Protein AF-A0A1Z1XB37-F1 (afdb_monomer)

Solvent-accessible surface area (backbone atoms only — not comparable to full-atom values): 2772 Å² total; per-residue (Å²): 82,83,70,48,74,53,76,44,87,39,78,63,43,80,43,84,38,85,48,78,93,85,38,75,45,78,45,73,49,80,44,65,45,80,49,78,42,74,40,88,80,131

Nearest PDB structures (foldseek):
  8fn2-assembly1_U  TM=9.442E-01  e=3.017E-03  Borreliella burgdorferi B31
  3gw6-assembly2_C  TM=4.864E-01  e=9.546E-01  Escherichia phage K1F
  3gw6-assembly1_A  TM=4.518E-01  e=1.170E+00  Escherichia phage K1F
  3gw6-assembly2_D  TM=3.925E-01  e=8.921E-01  Escherichia phage K1F
  3gw6-assembly1_B  TM=3.356E-01  e=1.021E+00  Escherichia phage K1F

Structure (mmCIF, N/CA/C/O backbone):
data_AF-A0A1Z1XB37-F1
#
_entry.id   AF-A0A1Z1XB37-F1
#
loop_
_atom_site.group_PDB
_atom_site.id
_atom_site.type_symbol
_atom_site.label_atom_id
_atom_site.label_alt_id
_atom_site.label_comp_id
_atom_site.label_asym_id
_atom_site.label_entity_id
_atom_site.label_seq_id
_atom_site.pdbx_PDB_ins_code
_atom_site.Cartn_x
_atom_site.Cartn_y
_atom_site.Cartn_z
_atom_site.occupancy
_atom_site.B_iso_or_equiv
_atom_site.auth_seq_id
_atom_site.auth_comp_id
_atom_site.auth_asym_id
_atom_site.auth_atom_id
_atom_site.pdbx_PDB_model_num
ATOM 1 N N . MET A 1 1 ? -15.645 9.982 18.688 1.00 83.38 1 MET A N 1
ATOM 2 C CA . MET A 1 1 ? -14.247 10.454 18.820 1.00 83.38 1 MET A CA 1
ATOM 3 C C . MET A 1 1 ? -13.354 9.537 17.994 1.00 83.38 1 MET A C 1
ATOM 5 O O . MET A 1 1 ? -13.602 8.339 17.996 1.00 83.38 1 MET A O 1
ATOM 9 N N . ILE A 1 2 ? -12.374 10.051 17.247 1.00 85.25 2 ILE A N 1
ATOM 10 C CA . ILE A 1 2 ? -11.429 9.179 16.522 1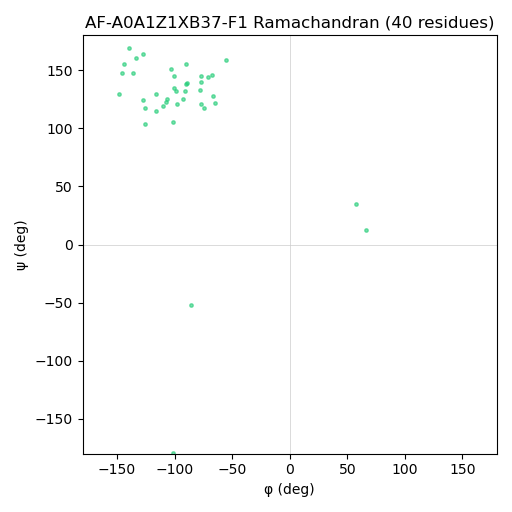.00 85.25 2 ILE A CA 1
ATOM 11 C C . ILE A 1 2 ? -10.429 8.653 17.549 1.00 85.25 2 ILE A C 1
ATOM 13 O O . ILE A 1 2 ? -9.789 9.449 18.230 1.00 85.25 2 ILE A O 1
ATOM 17 N N . LYS A 1 3 ? -10.357 7.330 17.700 1.00 92.06 3 LYS A N 1
ATOM 18 C CA . LYS A 1 3 ? -9.468 6.674 18.660 1.00 92.06 3 LYS A CA 1
ATOM 19 C C . LYS A 1 3 ? -8.085 6.479 18.045 1.00 92.06 3 LYS A C 1
ATOM 21 O O . LYS A 1 3 ? -7.099 6.909 18.624 1.00 92.06 3 LYS A O 1
ATOM 26 N N . GLU A 1 4 ? -8.035 5.885 16.856 1.00 92.88 4 GLU A N 1
ATOM 27 C CA . GLU A 1 4 ? -6.802 5.613 16.113 1.00 92.88 4 GLU A CA 1
ATOM 28 C C . GLU A 1 4 ? -7.068 5.741 14.611 1.00 92.88 4 GLU A C 1
ATOM 30 O O . GLU A 1 4 ? -8.166 5.444 14.134 1.00 92.88 4 GLU A O 1
ATOM 35 N N . ALA A 1 5 ? -6.064 6.179 13.857 1.00 94.31 5 ALA A N 1
ATOM 36 C CA . ALA A 1 5 ? -6.096 6.188 12.402 1.00 94.31 5 ALA A CA 1
ATOM 37 C C . ALA A 1 5 ? -4.678 5.981 11.867 1.00 94.31 5 ALA A C 1
ATOM 39 O O . ALA A 1 5 ? -3.754 6.677 12.289 1.00 94.31 5 ALA A O 1
ATOM 40 N N . TYR A 1 6 ? -4.507 5.04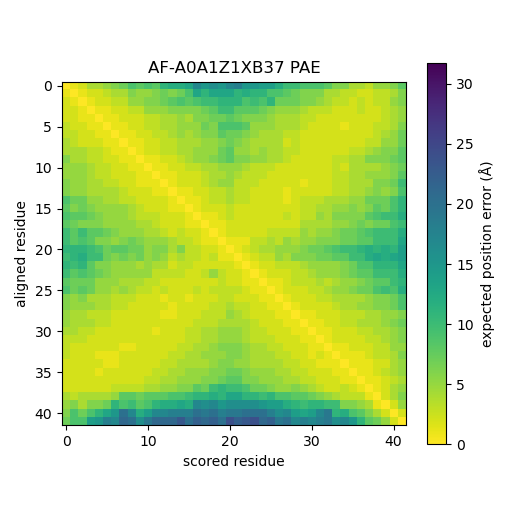0 10.943 1.00 95.94 6 TYR A N 1
ATOM 41 C CA . TYR A 1 6 ? -3.217 4.755 10.317 1.00 95.94 6 TYR A CA 1
ATOM 42 C C . TYR A 1 6 ? -3.381 4.379 8.842 1.00 95.94 6 TYR A C 1
ATOM 44 O O . TYR A 1 6 ? -4.453 3.964 8.391 1.00 95.94 6 TYR A O 1
ATOM 52 N N . ALA A 1 7 ? -2.306 4.596 8.084 1.00 95.94 7 ALA A N 1
ATOM 53 C CA . ALA A 1 7 ? -2.227 4.336 6.655 1.00 95.94 7 ALA A CA 1
ATOM 54 C C . ALA A 1 7 ? -1.032 3.422 6.377 1.00 95.94 7 ALA A C 1
ATOM 56 O O . ALA A 1 7 ? 0.116 3.870 6.385 1.00 95.94 7 ALA A O 1
ATOM 57 N N . ASP A 1 8 ? -1.322 2.152 6.124 1.00 96.56 8 ASP A N 1
ATOM 58 C CA . ASP A 1 8 ? -0.317 1.128 5.871 1.00 96.56 8 ASP A CA 1
ATOM 59 C C . ASP A 1 8 ? 0.003 1.016 4.383 1.00 96.56 8 ASP A C 1
ATOM 61 O O . ASP A 1 8 ? -0.803 1.348 3.503 1.00 96.56 8 ASP A O 1
ATOM 65 N N . GLU A 1 9 ? 1.201 0.519 4.089 1.00 94.94 9 GLU A N 1
ATOM 66 C CA . GLU A 1 9 ? 1.621 0.275 2.719 1.00 94.94 9 GLU A CA 1
ATOM 67 C C . GLU A 1 9 ? 0.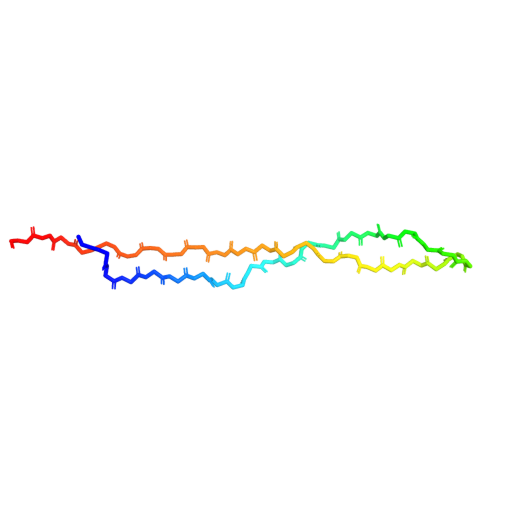797 -0.853 2.080 1.00 94.94 9 GLU A C 1
ATOM 69 O O . GLU A 1 9 ? 0.675 -1.954 2.614 1.00 94.94 9 GLU A O 1
ATOM 74 N N . GLY A 1 10 ? 0.237 -0.570 0.903 1.00 93.44 10 GLY A N 1
ATOM 75 C CA . GLY A 1 10 ? -0.471 -1.538 0.077 1.00 93.44 10 GLY A CA 1
ATOM 76 C C . GLY A 1 10 ? 0.376 -2.053 -1.095 1.00 93.44 10 GLY A C 1
ATOM 77 O O . GLY A 1 10 ? 1.526 -1.649 -1.300 1.00 93.44 10 GLY A O 1
ATOM 78 N N . PRO A 1 11 ? -0.186 -2.948 -1.923 1.00 95.75 11 PRO A N 1
ATOM 79 C CA . PRO A 1 11 ? 0.537 -3.552 -3.034 1.00 95.75 11 PRO A CA 1
ATOM 80 C C . PRO A 1 11 ? 0.924 -2.526 -4.109 1.00 95.75 11 PRO A C 1
ATOM 82 O O . PRO A 1 11 ? 0.088 -1.903 -4.759 1.00 95.75 11 PRO A O 1
ATOM 85 N N . ARG A 1 12 ? 2.223 -2.411 -4.398 1.00 96.06 12 ARG A N 1
ATOM 86 C CA . ARG A 1 12 ? 2.708 -1.521 -5.463 1.00 96.06 12 ARG A CA 1
ATOM 87 C C . ARG A 1 12 ? 2.424 -2.096 -6.851 1.00 96.06 12 ARG A C 1
ATOM 89 O O . ARG A 1 12 ? 3.008 -3.105 -7.257 1.00 96.06 12 ARG A O 1
ATOM 96 N N . LEU A 1 13 ? 1.616 -1.396 -7.644 1.00 95.19 13 LEU A N 1
ATOM 97 C CA . LEU A 1 13 ? 1.319 -1.799 -9.020 1.00 95.19 13 LEU A CA 1
ATOM 98 C C . LEU A 1 13 ? 2.485 -1.448 -9.953 1.00 95.19 13 LEU A C 1
ATOM 100 O O . LEU A 1 13 ? 2.994 -0.326 -9.949 1.00 95.19 13 LEU A O 1
ATOM 104 N N . LYS A 1 14 ? 2.900 -2.395 -10.801 1.00 94.06 14 LYS A N 1
ATOM 105 C CA . LYS A 1 14 ? 3.999 -2.203 -11.763 1.00 94.06 14 LYS A CA 1
ATOM 106 C C . LYS A 1 14 ? 3.473 -1.668 -13.101 1.00 94.06 14 LYS A C 1
ATOM 1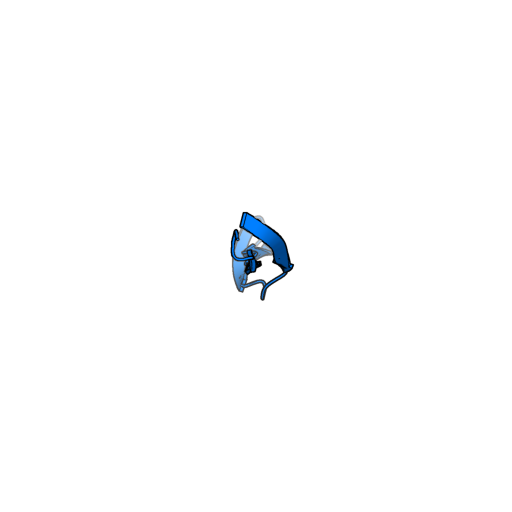08 O O . LYS A 1 14 ? 2.449 -2.133 -13.603 1.00 94.06 14 LYS A O 1
ATOM 113 N N . ARG A 1 15 ? 4.181 -0.707 -13.700 1.00 95.31 15 ARG A N 1
ATOM 114 C CA . ARG A 1 15 ? 3.965 -0.208 -15.070 1.00 95.31 15 ARG A CA 1
ATOM 115 C C . ARG A 1 15 ? 5.301 -0.051 -15.789 1.00 95.31 15 ARG A C 1
ATOM 117 O O . ARG A 1 15 ? 6.313 0.262 -15.163 1.00 95.31 15 ARG A O 1
ATOM 124 N N . PHE A 1 16 ? 5.298 -0.258 -17.098 1.00 94.50 16 PHE A N 1
ATOM 125 C CA . PHE A 1 16 ? 6.468 -0.056 -17.944 1.00 94.50 16 PHE A CA 1
ATOM 126 C C . PHE A 1 16 ? 6.514 1.388 -18.454 1.00 94.50 16 PHE A C 1
ATOM 128 O O . PHE A 1 16 ? 5.483 1.946 -18.824 1.00 94.50 16 PHE A O 1
ATOM 135 N N . ARG A 1 17 ? 7.702 1.996 -18.473 1.00 94.31 17 ARG A N 1
ATOM 136 C CA . ARG A 1 17 ? 7.949 3.320 -19.049 1.00 94.31 17 ARG A CA 1
ATOM 137 C C . ARG A 1 17 ? 9.079 3.231 -20.074 1.00 94.31 17 ARG A C 1
ATOM 139 O O . ARG A 1 17 ? 10.210 2.942 -19.668 1.00 94.31 17 ARG A O 1
ATOM 146 N N . PRO A 1 18 ? 8.814 3.530 -21.356 1.00 94.56 18 PRO A N 1
ATOM 147 C CA . PRO A 1 18 ? 9.863 3.585 -22.364 1.00 94.56 18 PRO A CA 1
ATOM 148 C C . PRO A 1 18 ? 10.812 4.761 -22.100 1.00 94.56 18 PRO A C 1
ATOM 150 O O . PRO A 1 18 ? 10.406 5.815 -21.597 1.00 94.56 18 PRO A O 1
ATOM 153 N N . ARG A 1 19 ? 12.093 4.572 -22.421 1.00 94.06 19 ARG A N 1
ATOM 154 C CA . ARG A 1 19 ? 13.173 5.564 -22.336 1.00 94.06 19 ARG A CA 1
ATOM 155 C C . ARG A 1 19 ? 14.091 5.449 -23.559 1.00 94.06 19 ARG A C 1
ATOM 157 O O . ARG A 1 19 ? 13.992 4.508 -24.342 1.00 94.06 19 ARG A O 1
ATOM 164 N N . ALA A 1 20 ? 14.980 6.432 -23.717 1.00 95.19 20 ALA A N 1
ATOM 165 C CA . ALA A 1 20 ? 15.968 6.468 -24.795 1.00 95.19 20 ALA A CA 1
ATOM 166 C C . ALA A 1 20 ? 16.842 5.198 -24.837 1.00 95.19 20 ALA A C 1
ATOM 168 O O . ALA A 1 20 ? 16.984 4.501 -23.830 1.00 95.19 20 ALA A O 1
ATOM 169 N N . GLN A 1 21 ? 17.449 4.929 -25.999 1.00 95.06 21 GLN A N 1
ATOM 170 C CA . GLN A 1 21 ? 18.299 3.752 -26.251 1.00 95.06 21 GLN A CA 1
ATOM 171 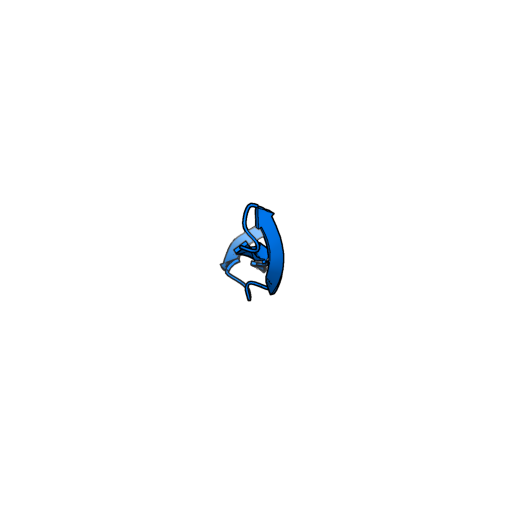C C . GLN A 1 21 ? 17.586 2.406 -26.001 1.00 95.06 21 GLN A C 1
ATOM 173 O O . GLN A 1 21 ? 18.193 1.471 -25.488 1.00 95.06 21 GLN A O 1
ATOM 178 N N . GLY A 1 22 ? 16.280 2.315 -26.286 1.00 93.94 22 GLY A N 1
ATOM 179 C CA . GLY A 1 22 ? 15.501 1.083 -26.087 1.00 93.94 22 GLY A CA 1
ATOM 180 C C . GLY A 1 22 ? 15.344 0.658 -24.621 1.00 93.94 22 GLY A C 1
ATOM 181 O O . GLY A 1 22 ? 14.927 -0.463 -24.339 1.00 93.94 22 GLY A O 1
ATOM 182 N N . ARG A 1 23 ? 15.682 1.531 -23.664 1.00 93.75 23 ARG A N 1
ATOM 183 C CA . ARG A 1 23 ? 15.627 1.198 -22.240 1.00 93.75 23 ARG A CA 1
ATOM 184 C C . ARG A 1 23 ? 14.190 1.230 -21.735 1.00 93.75 23 ARG A C 1
ATOM 186 O O . ARG A 1 23 ? 13.414 2.131 -22.045 1.00 93.75 23 ARG A O 1
ATOM 193 N N . GLY A 1 24 ? 13.861 0.268 -20.884 1.00 93.81 24 GLY A N 1
ATOM 194 C CA . GLY A 1 24 ? 12.570 0.164 -20.224 1.00 93.81 24 GLY A CA 1
ATOM 195 C C . GLY A 1 24 ? 12.708 0.304 -18.720 1.00 93.81 24 GLY A C 1
ATOM 196 O O . GLY A 1 24 ? 13.341 -0.535 -18.085 1.00 93.81 24 GLY A O 1
ATOM 197 N N . TYR A 1 25 ? 12.140 1.357 -18.135 1.00 94.81 25 TYR A N 1
ATOM 198 C CA . TYR A 1 25 ? 12.159 1.548 -16.682 1.00 94.81 25 TYR A CA 1
ATOM 199 C C . TYR A 1 25 ? 10.808 1.180 -16.083 1.00 94.81 25 TYR A C 1
ATOM 201 O O . TYR A 1 25 ? 9.760 1.305 -16.715 1.00 94.81 25 TYR A O 1
ATOM 209 N N . ARG A 1 26 ? 10.824 0.736 -14.829 1.00 93.00 26 ARG A N 1
ATOM 210 C CA . ARG A 1 26 ? 9.610 0.384 -14.098 1.00 93.00 26 ARG A CA 1
ATOM 211 C C . ARG A 1 26 ? 9.114 1.585 -13.303 1.00 93.00 26 ARG A C 1
ATOM 213 O O . ARG A 1 26 ? 9.839 2.113 -12.468 1.00 93.00 26 ARG A O 1
ATOM 220 N N . ILE A 1 27 ? 7.860 1.967 -13.517 1.00 95.38 27 ILE A N 1
ATOM 221 C CA . ILE A 1 27 ? 7.117 2.853 -12.617 1.00 95.38 27 ILE A CA 1
ATOM 222 C C . ILE A 1 27 ? 6.380 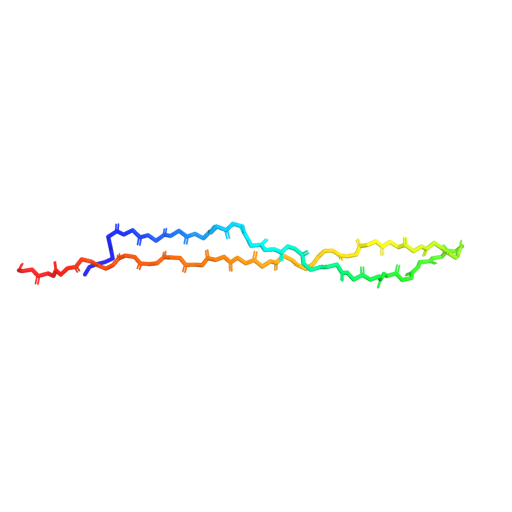1.965 -11.613 1.00 95.38 27 ILE A C 1
ATOM 224 O O . ILE A 1 27 ? 5.726 0.995 -12.003 1.00 95.38 27 ILE A O 1
ATOM 228 N N . GLN A 1 28 ? 6.475 2.296 -10.329 1.00 95.06 28 GLN A N 1
ATOM 229 C CA . GLN A 1 28 ? 5.606 1.740 -9.294 1.00 95.06 28 GLN A CA 1
ATOM 230 C C . GLN A 1 28 ? 4.492 2.750 -9.006 1.00 95.06 28 GLN A C 1
ATOM 232 O O . GLN A 1 28 ? 4.764 3.941 -8.862 1.00 95.06 28 GLN A O 1
ATOM 237 N N . LYS A 1 29 ? 3.241 2.295 -8.961 1.00 95.31 29 LYS A N 1
ATOM 238 C CA . LYS A 1 29 ? 2.105 3.082 -8.474 1.00 95.31 29 LYS A CA 1
ATOM 239 C C . LYS A 1 29 ? 1.808 2.609 -7.047 1.00 95.31 29 LYS A C 1
ATOM 241 O O . LYS A 1 29 ? 1.349 1.473 -6.905 1.00 95.31 29 LYS A O 1
ATOM 246 N N . PRO A 1 30 ? 2.159 3.400 -6.018 1.00 94.56 30 PRO A N 1
ATOM 247 C CA . PRO A 1 30 ? 1.919 3.019 -4.634 1.00 94.56 30 PRO A CA 1
ATOM 248 C C . PRO A 1 30 ? 0.421 3.079 -4.325 1.00 94.56 30 PRO A C 1
ATOM 250 O O . PRO A 1 30 ? -0.287 3.948 -4.833 1.00 94.56 30 PRO A O 1
ATOM 253 N N . THR A 1 31 ? -0.041 2.154 -3.494 1.00 96.25 31 THR A N 1
ATOM 254 C CA . THR A 1 31 ? -1.381 2.152 -2.900 1.00 96.25 31 THR A CA 1
ATOM 255 C C . THR A 1 31 ? -1.233 2.015 -1.388 1.00 96.25 31 THR A C 1
ATOM 257 O O . THR A 1 31 ? -0.166 1.628 -0.910 1.00 96.25 31 THR A O 1
ATOM 260 N N . CYS A 1 32 ? -2.286 2.315 -0.633 1.00 96.12 32 CYS A N 1
ATOM 261 C CA . CYS A 1 32 ? -2.301 2.161 0.819 1.00 96.12 32 CYS A CA 1
ATOM 262 C C . CYS A 1 32 ? -3.581 1.473 1.294 1.00 96.12 32 CYS A C 1
ATOM 264 O O . CYS A 1 32 ? -4.591 1.449 0.585 1.00 96.12 32 CYS A O 1
ATOM 266 N N . HIS A 1 33 ? -3.515 0.927 2.504 1.00 96.00 33 HIS A N 1
ATOM 267 C CA . HIS A 1 33 ? -4.669 0.474 3.265 1.00 96.00 33 HIS A CA 1
ATOM 268 C C . HIS A 1 33 ? -4.904 1.464 4.404 1.00 96.00 33 HIS A C 1
ATOM 270 O O . HIS A 1 33 ? -3.984 1.776 5.153 1.00 96.00 33 HIS A O 1
ATOM 276 N N . ILE A 1 34 ? -6.119 2.004 4.497 1.00 95.50 34 ILE A N 1
ATOM 277 C CA . ILE A 1 34 ? -6.472 3.018 5.493 1.00 95.50 34 ILE A CA 1
ATOM 278 C C . ILE A 1 34 ? -7.371 2.361 6.531 1.00 95.50 34 ILE A C 1
ATOM 280 O O . ILE A 1 34 ? -8.444 1.865 6.185 1.00 95.50 34 ILE A O 1
ATOM 284 N N . THR A 1 35 ? -6.949 2.406 7.791 1.00 96.06 35 THR A N 1
ATOM 285 C CA . THR A 1 35 ? -7.719 1.882 8.920 1.00 96.06 35 THR A CA 1
ATOM 286 C C . THR A 1 35 ? -8.081 3.024 9.857 1.00 96.06 35 THR A C 1
ATOM 288 O O . THR A 1 35 ? -7.223 3.815 10.249 1.00 96.06 35 THR A O 1
ATOM 291 N N . ILE A 1 36 ? -9.363 3.119 10.214 1.00 94.94 36 ILE A N 1
ATOM 292 C CA . ILE A 1 36 ? -9.892 4.146 11.117 1.00 94.94 36 ILE A CA 1
ATOM 293 C C . ILE A 1 36 ? -10.667 3.450 12.230 1.00 94.94 36 ILE A C 1
ATOM 295 O O . ILE A 1 36 ? -11.607 2.701 11.966 1.00 94.94 36 ILE A O 1
ATOM 299 N N . ILE A 1 37 ? -10.291 3.729 13.476 1.00 94.69 37 ILE A N 1
ATOM 300 C CA . ILE A 1 37 ? -10.949 3.217 14.675 1.00 94.69 37 ILE A CA 1
ATOM 301 C C . ILE A 1 37 ? -11.672 4.375 15.354 1.00 94.69 37 ILE A C 1
ATOM 303 O O . ILE A 1 37 ? -11.065 5.363 15.776 1.00 94.69 37 ILE A O 1
ATOM 307 N N . LEU A 1 38 ? -12.989 4.245 15.476 1.00 95.38 38 LEU A N 1
ATOM 308 C CA . LEU A 1 38 ? -13.845 5.222 16.138 1.00 95.38 38 LEU A CA 1
ATOM 309 C C . LEU A 1 38 ? -14.190 4.743 17.551 1.00 95.38 38 LEU A C 1
ATOM 311 O O . LEU A 1 38 ? -14.545 3.587 17.760 1.00 95.38 38 LEU A O 1
ATOM 315 N N . GLY A 1 39 ? -14.091 5.647 18.519 1.00 91.56 39 GLY A N 1
ATOM 316 C CA . GLY A 1 39 ? -14.614 5.482 19.871 1.00 91.56 39 GLY A CA 1
ATOM 317 C C . GLY A 1 39 ? -15.939 6.223 20.045 1.00 91.56 39 GLY A C 1
ATOM 318 O O . GLY A 1 39 ? -16.142 7.307 19.479 1.00 91.56 39 GLY A O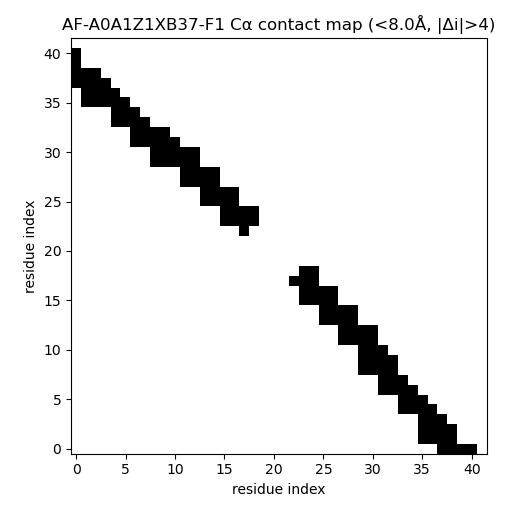 1
ATOM 319 N N . VAL A 1 40 ? -16.832 5.645 20.845 1.00 88.38 40 VAL A N 1
ATOM 320 C CA . VAL A 1 40 ? -18.105 6.268 21.231 1.00 88.38 40 VAL A CA 1
ATOM 321 C C . VAL A 1 40 ? -17.840 7.330 22.297 1.00 88.38 40 VAL A C 1
ATOM 323 O O . VAL A 1 40 ? -16.926 7.191 23.107 1.00 88.38 40 VAL A O 1
ATOM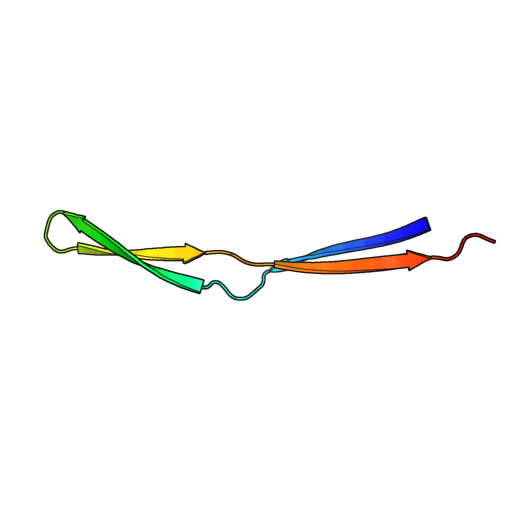 326 N N . ILE A 1 41 ? -18.611 8.410 22.254 1.00 81.56 41 ILE A N 1
ATOM 327 C CA . ILE A 1 41 ? -18.601 9.460 23.271 1.00 81.56 41 ILE A CA 1
ATOM 328 C C . ILE A 1 41 ? -19.777 9.148 24.201 1.00 81.56 41 ILE A C 1
ATOM 330 O O . ILE A 1 41 ? -20.899 9.046 23.708 1.00 81.56 41 ILE A O 1
ATOM 334 N N . ASN A 1 42 ? -19.498 8.946 25.488 1.00 66.44 42 ASN A N 1
ATOM 335 C CA . ASN A 1 42 ? -20.504 8.934 26.555 1.00 66.44 42 ASN A CA 1
ATOM 336 C C . ASN A 1 42 ? -20.527 10.306 27.218 1.00 66.44 42 ASN A C 1
ATOM 338 O O . ASN A 1 42 ? -19.415 10.832 27.457 1.00 66.44 42 ASN A O 1
#

pLDDT: mean 93.12, std 5.29, range [66.44, 96.56]

Organism: NCBI:txid31354

Secondary structure (DSSP, 8-state):
-EEEEEEEE-PPEEEEEE-ST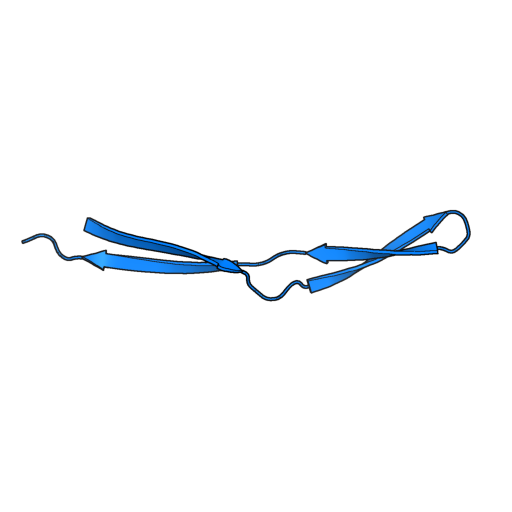T-EEEEEE--EEEEEEEPPP-

Sequence (42 aa):
MIKEAYADEGPRLKRFRPRAQGRGYRIQKPTCHITIILGVIN

Mean predicted aligned error: 4.79 Å

InterPro domains:
  IPR001063 Large ribosomal subunit protein uL22 [PF00237] (2-38)
  IPR018260 Large ribosomal subunit protein uL22, conserved site [PS00464] (14-38)
  IPR036394 Ribosomal protein uL22 superfamily [G3DSA:3.90.470.10] (1-42)
  IPR036394 Ribosomal protein uL22 superfamily [SSF54843] (2-39)

Radius of gyration: 18.9 Å; Cα contacts (8 Å, |Δi|>4): 69; chains: 1; bounding box: 39×14×53 Å

Foldseek 3Di:
DWPDKDKAWDDWDWDWDADPPRDIDIDTDTDIDIDTDDDDDD